Protein AF-A0A363TWB9-F1 (afdb_monomer)

Sequence (90 aa):
LVAPFGALAWTAPDGVSLLWFALIGTLGTTGHLALAWAYGRADASRLGVLEYTAFVWGVLIGLAVFGEVPSLATLAG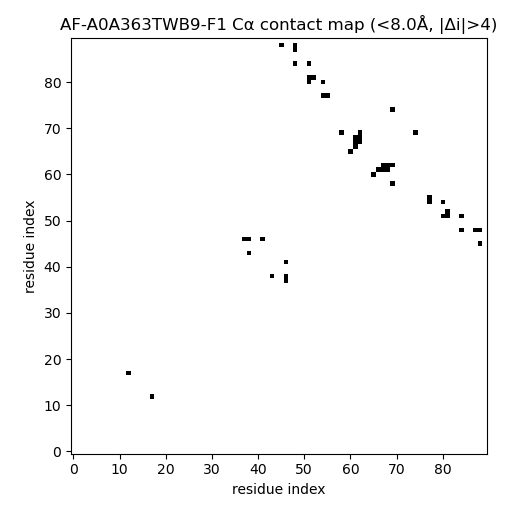TGLIVAGAVLISR

Mean predicted aligned error: 6.68 Å

pLDDT: mean 88.51, std 7.05, range [62.38, 97.81]

Solvent-accessible surface area (backbone atoms only — not comparable to full-atom values): 5301 Å² total; per-residue (Å²): 137,59,64,78,60,50,67,78,66,66,69,85,76,50,75,66,55,50,50,51,51,51,52,53,48,50,53,52,49,52,51,51,51,52,50,57,58,42,58,77,74,44,61,62,78,67,53,54,45,57,61,61,48,50,55,54,51,48,53,52,47,35,34,74,77,70,63,46,79,77,49,72,66,54,52,52,50,47,49,52,51,50,52,51,38,58,61,72,74,106

Nearest PDB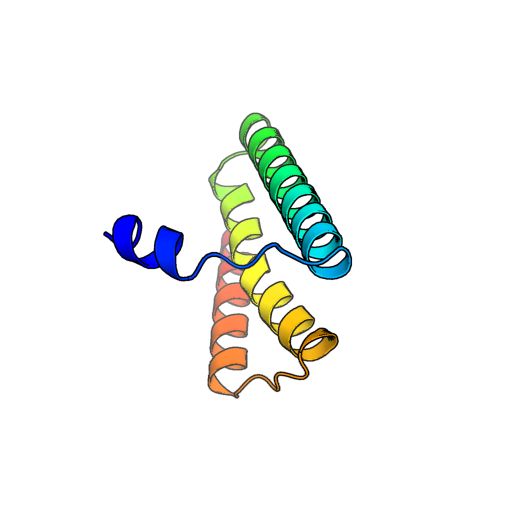 structures (foldseek):
  3okq-assembly1_A-2  TM=6.161E-01  e=7.127E+00  Saccharomyces cerevisiae

Radius of gyration: 18.25 Å; Cα contacts (8 Å, |Δi|>4): 25; chains: 1; bounding box: 44×36×41 Å

Secondary structure (DSSP, 8-state):
--HHHHHHT--PPPHHHHHHHHHHHHHHHHHHHHHHHHHTTS-HHHHHHHHHHHHHHHHHHHHHHH-----HHHHHHHHHHHHHHHHHH-

Structure (mmCIF, N/CA/C/O backbone):
data_AF-A0A363TWB9-F1
#
_entry.id   AF-A0A363TWB9-F1
#
loop_
_atom_site.group_PDB
_atom_site.id
_atom_site.type_symbol
_atom_site.label_atom_id
_atom_site.label_alt_id
_atom_site.label_comp_id
_atom_site.label_asym_id
_atom_site.label_entity_id
_atom_site.label_seq_id
_atom_site.pdbx_PDB_ins_code
_atom_site.Cartn_x
_atom_site.Cartn_y
_atom_site.Cartn_z
_atom_site.occupancy
_atom_site.B_iso_or_equiv
_atom_site.auth_seq_id
_atom_site.auth_comp_id
_atom_site.auth_asym_id
_atom_site.auth_atom_id
_atom_site.pdbx_PDB_model_num
ATOM 1 N N . LEU A 1 1 ? 22.797 7.432 -1.305 1.00 62.38 1 LEU A N 1
ATOM 2 C CA . LEU A 1 1 ? 24.079 6.684 -1.369 1.00 62.38 1 LEU A CA 1
ATOM 3 C C . LEU A 1 1 ? 24.271 5.872 -2.659 1.00 62.38 1 LEU A C 1
ATOM 5 O O . LEU A 1 1 ? 25.412 5.639 -3.017 1.00 62.38 1 LEU A O 1
ATOM 9 N N . VAL A 1 2 ? 23.217 5.508 -3.405 1.00 68.75 2 VAL A N 1
ATOM 10 C CA . VAL A 1 2 ? 23.346 4.755 -4.681 1.00 68.75 2 VAL A CA 1
ATOM 11 C C . VAL A 1 2 ? 23.537 5.661 -5.915 1.00 68.75 2 VAL A C 1
ATOM 13 O O . VAL A 1 2 ? 23.962 5.199 -6.967 1.00 68.75 2 VAL A O 1
ATOM 16 N N . ALA A 1 3 ? 23.281 6.968 -5.781 1.00 75.81 3 ALA A N 1
ATOM 17 C CA . ALA A 1 3 ? 23.257 7.938 -6.882 1.00 75.81 3 ALA A CA 1
ATOM 18 C C . ALA A 1 3 ? 24.460 7.901 -7.860 1.00 75.81 3 ALA A C 1
ATOM 20 O O . ALA A 1 3 ? 24.201 7.890 -9.062 1.00 75.81 3 ALA A O 1
ATOM 21 N N . PRO A 1 4 ? 25.741 7.833 -7.427 1.00 78.19 4 PRO A N 1
ATOM 22 C CA . PRO A 1 4 ? 26.856 7.816 -8.382 1.00 78.19 4 PRO A CA 1
ATOM 23 C C . PRO A 1 4 ? 26.972 6.496 -9.164 1.00 78.19 4 PRO A C 1
ATOM 25 O O . PRO A 1 4 ? 27.360 6.508 -10.327 1.00 78.19 4 PRO A O 1
ATOM 28 N N . PHE A 1 5 ? 26.592 5.362 -8.571 1.00 77.00 5 PHE A N 1
ATOM 29 C CA . PHE A 1 5 ? 26.649 4.050 -9.230 1.00 77.00 5 PHE A CA 1
ATOM 30 C C . PHE A 1 5 ? 25.422 3.790 -10.115 1.00 77.00 5 PHE A C 1
ATOM 32 O O . PHE A 1 5 ? 25.532 3.150 -11.156 1.00 77.00 5 PHE A O 1
ATOM 39 N N . GLY A 1 6 ? 24.262 4.340 -9.741 1.00 77.00 6 GLY A N 1
ATOM 40 C CA . GLY A 1 6 ? 23.027 4.237 -10.522 1.00 77.00 6 GLY A CA 1
ATOM 41 C C . GLY A 1 6 ? 23.087 4.976 -11.861 1.00 77.00 6 GLY A C 1
ATOM 42 O O . GLY A 1 6 ? 22.496 4.512 -12.829 1.00 77.00 6 GLY A O 1
ATOM 43 N N . ALA A 1 7 ? 23.845 6.075 -11.949 1.00 76.50 7 ALA A N 1
ATOM 44 C CA . ALA A 1 7 ? 24.056 6.789 -13.210 1.00 76.50 7 ALA A CA 1
ATOM 45 C C . ALA A 1 7 ? 24.898 5.980 -14.217 1.00 76.50 7 ALA A C 1
ATOM 47 O O . ALA A 1 7 ? 24.665 6.068 -15.419 1.00 76.50 7 ALA A O 1
ATOM 48 N N . LEU A 1 8 ? 25.848 5.169 -13.734 1.00 81.44 8 LEU A N 1
ATOM 49 C CA . LEU A 1 8 ? 26.712 4.327 -14.574 1.00 81.44 8 LEU A CA 1
ATOM 50 C C . LEU A 1 8 ? 26.023 3.036 -15.044 1.00 81.44 8 LEU A C 1
ATOM 52 O O . LEU A 1 8 ? 26.410 2.478 -16.066 1.00 81.44 8 LEU A O 1
ATOM 56 N N . ALA A 1 9 ? 25.007 2.570 -14.314 1.00 84.56 9 ALA A N 1
ATOM 57 C CA . ALA A 1 9 ? 24.223 1.375 -14.631 1.00 84.56 9 ALA A CA 1
ATOM 58 C C . ALA A 1 9 ? 22.817 1.703 -15.174 1.00 84.56 9 ALA A C 1
ATOM 60 O O . ALA A 1 9 ? 21.942 0.834 -15.194 1.00 84.56 9 ALA A O 1
ATOM 61 N N . TRP A 1 10 ? 22.576 2.957 -15.579 1.00 84.25 10 TRP A N 1
ATOM 62 C CA . TRP A 1 10 ? 21.269 3.386 -16.066 1.00 84.25 10 TRP A CA 1
ATOM 63 C C . TRP A 1 10 ? 20.867 2.595 -17.310 1.00 84.25 10 TRP A C 1
ATOM 65 O O . TRP A 1 10 ? 21.567 2.578 -18.322 1.00 84.25 10 TRP A O 1
ATOM 75 N N . THR A 1 11 ? 19.692 1.984 -17.240 1.00 86.31 11 THR A N 1
ATOM 76 C CA . THR A 1 11 ? 19.040 1.325 -18.367 1.00 86.31 11 THR A CA 1
ATOM 77 C C . THR A 1 11 ? 17.694 1.999 -18.582 1.00 86.31 11 THR A C 1
ATOM 79 O O . THR A 1 11 ? 16.932 2.206 -17.638 1.00 86.31 11 THR A O 1
ATOM 82 N N . ALA A 1 12 ? 17.423 2.416 -19.821 1.00 89.12 12 ALA A N 1
ATOM 83 C CA . ALA A 1 12 ? 16.145 3.032 -20.144 1.00 89.12 12 ALA A CA 1
ATOM 84 C C . ALA A 1 12 ? 15.027 1.984 -19.988 1.00 89.12 12 ALA A C 1
ATOM 86 O O . ALA A 1 12 ? 15.158 0.893 -20.550 1.00 89.12 12 ALA A O 1
ATOM 87 N N . PRO A 1 13 ? 13.946 2.289 -19.247 1.00 89.12 13 PRO A N 1
ATOM 88 C CA . PRO A 1 13 ? 12.822 1.375 -19.120 1.00 89.12 13 PRO A CA 1
ATOM 89 C C . PRO A 1 13 ? 12.143 1.193 -20.479 1.00 89.12 13 PRO A C 1
ATOM 91 O O . PRO A 1 13 ? 11.942 2.152 -21.227 1.00 89.12 13 PRO A O 1
ATOM 94 N N . ASP A 1 14 ? 11.781 -0.044 -20.793 1.00 94.06 14 ASP A N 1
ATOM 95 C CA . ASP A 1 14 ? 11.011 -0.371 -21.985 1.00 94.06 14 ASP A CA 1
ATOM 96 C C . ASP A 1 14 ? 9.539 0.071 -21.841 1.00 94.06 14 ASP A C 1
ATOM 98 O O . ASP A 1 14 ? 9.066 0.430 -20.757 1.00 94.06 14 ASP A O 1
ATOM 102 N N . GLY A 1 15 ? 8.787 0.039 -22.945 1.00 94.88 15 GLY A N 1
ATOM 103 C CA . GLY A 1 15 ? 7.391 0.487 -22.962 1.00 94.88 15 GLY A CA 1
ATOM 104 C C . GLY A 1 15 ? 6.471 -0.285 -22.007 1.00 94.88 15 GLY A C 1
ATOM 105 O O . GLY A 1 15 ? 5.539 0.302 -21.457 1.00 94.88 15 GLY A O 1
ATOM 106 N N . VAL A 1 16 ? 6.743 -1.572 -21.761 1.00 95.25 16 VAL A N 1
ATOM 107 C CA . VAL A 1 16 ? 5.958 -2.392 -20.827 1.00 95.25 16 VAL A CA 1
ATOM 108 C C . VAL A 1 16 ? 6.278 -1.995 -19.389 1.00 95.25 16 VAL A C 1
ATOM 110 O O . VAL A 1 16 ? 5.361 -1.817 -18.588 1.00 95.25 16 VAL A O 1
ATOM 113 N N . SER A 1 17 ? 7.554 -1.771 -19.067 1.00 94.12 17 SER A N 1
ATOM 114 C CA . SER A 1 17 ? 7.962 -1.249 -17.756 1.00 94.12 17 SER A CA 1
ATOM 115 C C . SER A 1 17 ? 7.322 0.110 -17.450 1.00 94.12 17 SER A C 1
ATOM 117 O O . SER A 1 17 ? 6.807 0.317 -16.352 1.00 94.12 17 SER A O 1
ATOM 119 N N . LEU A 1 18 ? 7.274 1.019 -18.430 1.00 95.69 18 LEU A N 1
ATOM 120 C CA . LEU A 1 18 ? 6.601 2.315 -18.279 1.00 95.69 18 LEU A CA 1
ATOM 121 C C . LEU A 1 18 ? 5.098 2.169 -18.011 1.00 95.69 18 LEU A C 1
ATOM 123 O O . LEU A 1 18 ? 4.557 2.887 -17.168 1.00 95.69 18 LEU A O 1
ATOM 127 N N . LEU A 1 19 ? 4.429 1.228 -18.683 1.00 96.56 19 LEU A N 1
ATOM 128 C CA . LEU A 1 19 ? 3.021 0.927 -18.427 1.00 96.56 19 LEU A CA 1
ATOM 129 C C . LEU A 1 19 ? 2.811 0.417 -16.996 1.00 96.56 19 LEU A C 1
ATOM 131 O O . LEU A 1 19 ? 1.921 0.905 -16.300 1.00 96.56 19 LEU A O 1
ATOM 135 N N . TRP A 1 20 ? 3.646 -0.513 -16.526 1.00 94.75 20 TRP A N 1
ATOM 136 C CA . TRP A 1 20 ? 3.572 -1.000 -15.147 1.00 94.75 20 TRP A CA 1
ATOM 137 C C . TRP A 1 20 ? 3.801 0.110 -14.126 1.00 94.75 20 TRP A C 1
ATOM 139 O O . TRP A 1 20 ? 3.051 0.206 -13.156 1.00 94.75 20 TRP A O 1
ATOM 149 N N . PHE A 1 21 ? 4.774 0.991 -14.357 1.00 95.25 21 PHE A N 1
ATOM 150 C CA . PHE A 1 21 ? 5.002 2.144 -13.486 1.00 95.25 21 PHE A CA 1
ATOM 151 C C . PHE A 1 21 ? 3.804 3.092 -13.461 1.00 95.25 21 PHE A C 1
ATOM 153 O O . PHE A 1 21 ? 3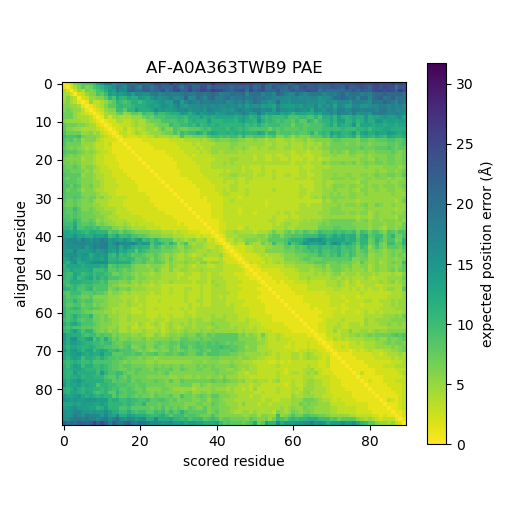.419 3.549 -12.385 1.00 95.25 21 PHE A O 1
ATOM 160 N N . ALA A 1 22 ? 3.172 3.345 -14.608 1.00 96.62 22 ALA A N 1
ATOM 161 C CA . ALA A 1 22 ? 1.959 4.152 -14.669 1.00 96.62 22 ALA A CA 1
ATOM 162 C C . ALA A 1 22 ? 0.796 3.496 -13.902 1.00 96.62 22 ALA A C 1
ATOM 164 O O . ALA A 1 22 ? 0.096 4.176 -13.151 1.00 96.62 22 ALA A O 1
ATOM 165 N N . LEU A 1 23 ? 0.607 2.180 -14.029 1.00 96.50 23 LEU A N 1
ATOM 166 C CA . LEU A 1 23 ? -0.441 1.442 -13.314 1.00 96.50 23 LEU A CA 1
ATOM 167 C C . LEU A 1 23 ? -0.214 1.439 -11.798 1.00 96.50 23 LEU A C 1
ATOM 169 O O . LEU A 1 23 ? -1.118 1.775 -11.038 1.00 96.50 23 LEU A O 1
ATOM 173 N N . ILE A 1 24 ? 0.999 1.118 -11.347 1.00 95.38 24 ILE A N 1
ATOM 174 C CA . ILE A 1 24 ? 1.341 1.113 -9.918 1.00 95.38 24 ILE A CA 1
ATOM 175 C C . ILE A 1 24 ? 1.229 2.529 -9.343 1.00 95.38 24 ILE A C 1
ATOM 177 O O . ILE A 1 24 ? 0.657 2.716 -8.270 1.00 95.38 24 ILE A O 1
ATOM 181 N N . GLY A 1 25 ? 1.727 3.531 -10.074 1.00 96.81 25 GLY A N 1
ATOM 182 C CA . GLY A 1 25 ? 1.643 4.934 -9.681 1.00 96.81 25 GLY A CA 1
ATOM 183 C C . GLY A 1 25 ? 0.199 5.408 -9.542 1.00 96.81 25 GLY A C 1
ATOM 184 O O . GLY A 1 25 ? -0.171 5.940 -8.501 1.00 96.81 25 GLY A O 1
ATOM 185 N N . THR A 1 26 ? -0.643 5.157 -10.546 1.00 97.81 26 THR A N 1
ATOM 186 C CA . THR A 1 26 ? -2.061 5.550 -10.505 1.00 97.81 26 THR A CA 1
ATOM 187 C C . THR A 1 26 ? -2.814 4.857 -9.373 1.00 97.81 26 THR A C 1
ATOM 189 O O . THR A 1 26 ? -3.432 5.546 -8.566 1.00 97.81 26 THR A O 1
ATOM 192 N N . LEU A 1 27 ? -2.704 3.532 -9.233 1.00 95.88 27 LEU A N 1
ATOM 193 C CA . LEU A 1 27 ? -3.351 2.787 -8.147 1.00 95.88 27 LEU A CA 1
ATOM 194 C C . LEU A 1 27 ? -2.896 3.273 -6.763 1.00 95.88 27 LEU A C 1
ATOM 196 O O . LEU A 1 27 ? -3.728 3.532 -5.891 1.00 95.88 27 LEU A O 1
ATOM 200 N N . GLY A 1 28 ? -1.586 3.448 -6.574 1.00 94.88 28 GLY A N 1
ATOM 201 C 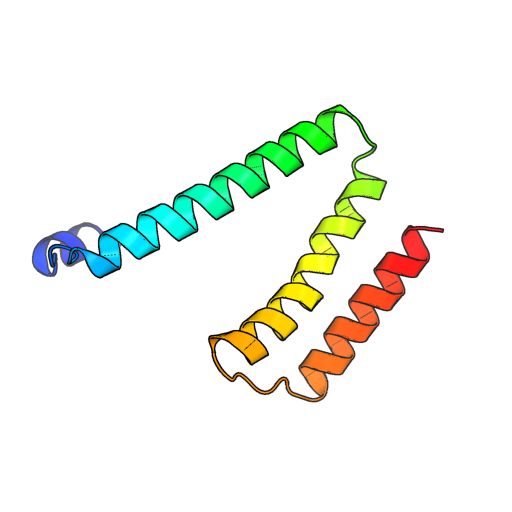CA . GLY A 1 28 ? -1.009 3.921 -5.319 1.00 94.88 28 GLY A CA 1
ATOM 202 C C . GLY A 1 28 ? -1.445 5.343 -4.969 1.00 94.88 28 GLY A C 1
ATOM 203 O O . GLY A 1 28 ? -1.828 5.604 -3.827 1.00 94.88 28 GLY A O 1
ATOM 204 N N . THR A 1 29 ? -1.438 6.262 -5.938 1.00 97.25 29 THR A N 1
ATOM 205 C CA . THR A 1 29 ? -1.896 7.643 -5.733 1.00 97.25 29 THR A CA 1
ATOM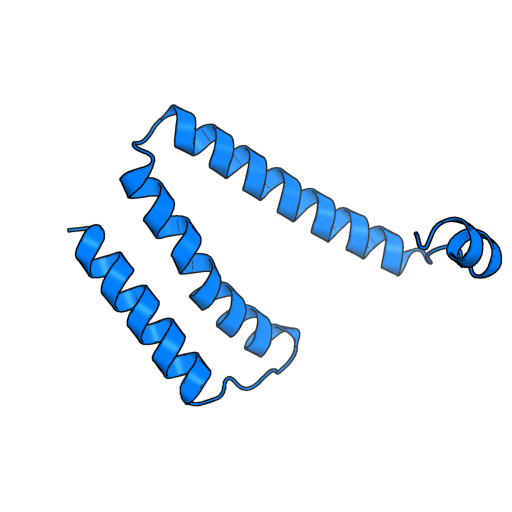 206 C C . THR A 1 29 ? -3.392 7.697 -5.447 1.00 97.25 29 THR A C 1
ATOM 208 O O . THR A 1 29 ? -3.797 8.361 -4.496 1.00 97.25 29 THR A O 1
ATOM 211 N N . THR A 1 30 ? -4.224 6.982 -6.208 1.00 97.19 30 THR A N 1
ATOM 212 C CA . THR A 1 30 ? -5.673 6.945 -5.968 1.00 97.19 30 THR A CA 1
ATOM 213 C C . THR A 1 30 ? -5.993 6.383 -4.585 1.00 97.19 30 THR A C 1
ATOM 215 O O . THR A 1 30 ? -6.808 6.971 -3.876 1.00 97.19 30 THR A O 1
ATOM 218 N N . GLY A 1 31 ? -5.315 5.311 -4.161 1.00 92.81 31 GLY A N 1
ATOM 219 C CA . GLY A 1 31 ? -5.462 4.753 -2.816 1.00 92.81 31 GLY A CA 1
ATOM 220 C C . GLY A 1 31 ? -5.096 5.754 -1.717 1.00 92.81 31 GLY A C 1
ATOM 221 O O . GLY A 1 31 ? -5.879 5.964 -0.792 1.00 92.81 31 GLY A O 1
ATOM 222 N N . HIS A 1 32 ? -3.959 6.444 -1.852 1.00 93.19 32 HIS A N 1
ATOM 223 C CA . HIS A 1 32 ? -3.547 7.474 -0.893 1.00 93.19 32 HIS A CA 1
ATOM 224 C C . HIS A 1 32 ? -4.527 8.647 -0.828 1.00 93.19 32 HIS A C 1
ATOM 226 O O . HIS A 1 32 ? -4.862 9.103 0.263 1.00 93.19 32 HIS A O 1
ATOM 232 N N . LEU A 1 33 ? -5.012 9.132 -1.974 1.00 95.31 33 LEU A N 1
ATOM 233 C CA . LEU A 1 33 ? -5.987 10.223 -2.014 1.00 95.31 33 LEU A CA 1
ATOM 234 C C . LEU A 1 33 ? -7.323 9.809 -1.388 1.00 95.31 33 LEU A C 1
ATOM 236 O O . LEU A 1 33 ? -7.913 10.592 -0.644 1.00 95.31 33 LEU A O 1
ATOM 240 N N . ALA A 1 34 ? -7.780 8.581 -1.643 1.00 92.38 34 ALA A N 1
ATOM 241 C CA . ALA A 1 34 ? -8.980 8.036 -1.017 1.00 92.38 34 ALA A CA 1
ATOM 242 C C . ALA A 1 34 ? -8.827 7.955 0.509 1.00 92.38 34 ALA A C 1
ATOM 244 O O . ALA A 1 34 ? -9.734 8.354 1.241 1.00 92.38 34 ALA A O 1
ATOM 245 N N . LEU A 1 35 ? -7.663 7.510 0.991 1.00 89.94 35 LEU A N 1
ATOM 246 C CA . LEU A 1 35 ? -7.378 7.424 2.419 1.00 89.94 35 LEU A CA 1
ATOM 247 C C . LEU A 1 35 ? -7.309 8.816 3.066 1.00 89.94 35 LEU A C 1
ATOM 249 O O . LEU A 1 35 ? -7.951 9.054 4.087 1.00 89.94 35 LEU A O 1
ATOM 253 N N . ALA A 1 36 ? -6.621 9.770 2.432 1.00 91.88 36 ALA A N 1
ATOM 254 C CA . ALA A 1 36 ? -6.571 11.161 2.885 1.00 91.88 36 ALA A CA 1
ATOM 255 C C . ALA A 1 36 ? -7.974 11.793 2.959 1.00 91.88 36 ALA A C 1
ATOM 257 O O . ALA A 1 36 ? -8.312 12.477 3.925 1.00 91.88 36 ALA A O 1
ATOM 258 N N . TRP A 1 37 ? -8.822 11.524 1.964 1.00 92.69 37 TRP A N 1
ATOM 259 C CA . TRP A 1 37 ? -10.208 11.988 1.940 1.00 92.69 37 TRP A CA 1
ATOM 260 C C . TRP A 1 37 ? -11.067 11.358 3.046 1.00 92.69 37 TRP A C 1
ATOM 262 O O . TRP A 1 37 ? -11.929 12.041 3.609 1.00 92.69 37 TRP A O 1
ATOM 272 N N . ALA A 1 38 ? -10.826 10.081 3.362 1.00 89.62 38 ALA A N 1
ATOM 273 C CA . ALA A 1 38 ? -11.515 9.351 4.420 1.00 89.62 38 ALA A CA 1
ATOM 274 C C . ALA A 1 38 ? -11.135 9.870 5.814 1.00 89.62 38 ALA A C 1
ATOM 276 O O . ALA A 1 38 ? -12.031 10.121 6.620 1.00 89.62 38 ALA A O 1
ATOM 277 N N . TYR A 1 39 ? -9.846 10.125 6.076 1.00 88.50 39 TYR A N 1
ATOM 278 C CA . TYR A 1 39 ? -9.382 10.702 7.348 1.00 88.50 39 TYR A CA 1
ATOM 279 C C . TYR A 1 39 ? -9.984 12.078 7.644 1.00 88.50 39 TYR A C 1
ATOM 281 O O . TYR A 1 39 ? -10.164 12.431 8.804 1.00 88.50 39 TYR A O 1
ATOM 289 N N . GLY A 1 40 ? -10.362 12.841 6.616 1.00 88.81 40 GLY A N 1
ATOM 290 C CA . GLY A 1 40 ? -11.095 14.096 6.799 1.00 88.81 40 GLY A CA 1
ATOM 291 C C . GLY A 1 40 ? -12.570 13.933 7.200 1.00 88.81 40 GLY A C 1
ATOM 292 O O . GLY A 1 40 ? -13.223 14.934 7.481 1.00 88.81 40 GLY A O 1
ATOM 293 N N . ARG A 1 41 ? -13.128 12.713 7.177 1.00 87.81 41 ARG A N 1
ATOM 294 C CA . ARG A 1 41 ? -14.571 12.437 7.352 1.00 87.81 41 ARG A CA 1
ATOM 295 C C . ARG A 1 41 ? -14.910 11.426 8.442 1.00 87.81 41 ARG A C 1
ATOM 297 O O . ARG A 1 41 ? -16.066 11.371 8.852 1.00 87.81 41 ARG A O 1
ATOM 304 N N . ALA A 1 42 ? -13.955 10.616 8.879 1.00 85.56 42 ALA A N 1
ATOM 305 C CA . ALA A 1 42 ? -14.153 9.609 9.911 1.00 85.56 42 ALA A CA 1
ATOM 306 C C . ALA A 1 42 ? -12.984 9.610 10.898 1.00 85.56 42 ALA A C 1
ATOM 308 O O . ALA A 1 42 ? -11.864 9.980 10.548 1.00 85.56 42 ALA A O 1
ATOM 309 N N . ASP A 1 43 ? -13.250 9.158 12.123 1.00 81.69 43 ASP A N 1
ATOM 310 C CA . ASP A 1 43 ? -12.227 9.057 13.158 1.00 81.69 43 ASP A CA 1
ATOM 311 C C . ASP A 1 43 ? -11.085 8.136 12.729 1.00 81.69 43 ASP A C 1
ATOM 313 O O . ASP A 1 43 ? -11.297 7.030 12.214 1.00 81.69 43 ASP A O 1
ATOM 317 N N . ALA A 1 44 ? -9.858 8.569 13.017 1.00 80.69 44 ALA A N 1
ATOM 318 C CA . ALA A 1 44 ? -8.651 7.831 12.666 1.00 80.69 44 ALA A CA 1
ATOM 319 C C . ALA A 1 44 ? -8.633 6.406 13.248 1.00 80.69 44 ALA A C 1
ATOM 321 O O . ALA A 1 44 ? -8.103 5.493 12.619 1.00 80.69 44 ALA A O 1
ATOM 322 N N . SER A 1 45 ? -9.269 6.189 14.404 1.00 79.44 45 SER A N 1
ATOM 323 C CA . SER A 1 45 ? -9.401 4.872 15.039 1.00 79.44 45 SER A CA 1
ATOM 324 C C . SER A 1 45 ? -10.220 3.882 14.207 1.00 79.44 45 SER A C 1
ATOM 326 O O . SER A 1 45 ? -9.878 2.703 14.153 1.00 79.44 45 SER A O 1
ATOM 328 N N . ARG A 1 46 ? -11.268 4.347 13.515 1.00 80.25 46 ARG A N 1
ATOM 329 C CA . ARG A 1 46 ? -12.077 3.504 12.622 1.00 80.25 46 ARG A CA 1
ATOM 330 C C . ARG A 1 46 ? -11.346 3.205 11.318 1.00 80.25 46 ARG A C 1
ATOM 332 O O . ARG A 1 46 ? -11.448 2.096 10.805 1.00 80.25 46 ARG A O 1
ATOM 339 N N . LEU A 1 47 ? -10.596 4.174 10.797 1.00 83.62 47 LEU A N 1
ATOM 340 C CA . LEU A 1 47 ? -9.850 4.015 9.545 1.00 83.62 47 LEU A CA 1
ATOM 341 C C . LEU A 1 47 ? -8.582 3.178 9.703 1.00 83.62 47 LEU A C 1
ATOM 343 O O . LEU A 1 47 ? -8.237 2.454 8.776 1.00 83.62 47 LEU A O 1
ATOM 347 N N . GLY A 1 48 ? -7.951 3.183 10.880 1.00 82.62 48 GLY A N 1
ATOM 348 C CA . GLY A 1 48 ? -6.814 2.304 11.168 1.00 82.62 48 GLY A CA 1
ATOM 349 C C . GLY A 1 48 ? -7.151 0.817 10.994 1.00 82.62 48 GLY A C 1
ATOM 350 O O . GLY A 1 48 ? -6.304 0.033 10.583 1.00 82.62 48 GLY A O 1
ATOM 351 N N . VAL A 1 49 ? -8.415 0.421 11.204 1.00 82.19 49 VAL A N 1
ATOM 352 C CA . VAL A 1 49 ? -8.883 -0.951 10.929 1.00 82.19 49 VAL A CA 1
ATOM 353 C C . VAL A 1 49 ? -8.734 -1.317 9.446 1.00 82.19 49 VAL A C 1
ATOM 355 O O . VAL A 1 49 ? -8.392 -2.454 9.120 1.00 82.19 49 VAL A O 1
ATOM 358 N N . LEU A 1 50 ? -8.943 -0.355 8.543 1.00 83.56 50 LEU A N 1
ATOM 359 C CA . LEU A 1 50 ? -8.843 -0.563 7.101 1.00 83.56 50 LEU A CA 1
ATOM 360 C C . LEU A 1 50 ? -7.403 -0.856 6.669 1.00 83.56 50 LEU A C 1
ATOM 362 O O . LEU A 1 50 ? -7.191 -1.707 5.807 1.00 83.56 50 LEU A O 1
ATOM 366 N N . GLU A 1 51 ? -6.415 -0.221 7.299 1.00 84.75 51 GLU A N 1
ATOM 367 C CA . GLU A 1 51 ? -4.995 -0.459 7.014 1.00 84.75 51 GLU A CA 1
ATOM 368 C C . GLU A 1 51 ? -4.608 -1.919 7.282 1.00 84.75 51 GLU A C 1
ATOM 370 O O . GLU A 1 51 ? -3.903 -2.540 6.487 1.00 84.75 51 GLU A O 1
ATOM 375 N N . TYR A 1 52 ? -5.161 -2.527 8.335 1.00 85.62 52 TYR A N 1
ATOM 376 C CA . TYR A 1 52 ? -4.925 -3.938 8.648 1.00 85.62 52 TYR A CA 1
ATOM 377 C C . TYR A 1 52 ? -5.533 -4.907 7.623 1.00 85.62 52 TYR A C 1
ATOM 379 O O . TYR A 1 52 ? -5.074 -6.043 7.493 1.00 85.62 52 TYR A O 1
ATOM 387 N N . THR A 1 53 ? -6.524 -4.480 6.835 1.00 86.31 53 THR A N 1
ATOM 388 C CA . THR A 1 53 ? -7.062 -5.320 5.749 1.00 86.31 53 THR A CA 1
ATOM 389 C C . THR A 1 53 ? -6.061 -5.509 4.608 1.00 86.31 53 THR A C 1
ATOM 391 O O . THR A 1 53 ? -6.165 -6.489 3.868 1.00 86.31 53 THR A O 1
ATOM 394 N N . ALA A 1 54 ? -5.041 -4.645 4.498 1.00 88.25 54 ALA A N 1
ATOM 395 C CA . ALA A 1 54 ? -3.984 -4.778 3.500 1.00 88.25 54 ALA A CA 1
ATOM 396 C C . ALA A 1 54 ? -3.231 -6.112 3.623 1.00 88.25 54 ALA A C 1
ATOM 398 O O . ALA A 1 54 ? -2.812 -6.663 2.611 1.00 88.25 54 ALA A O 1
ATOM 399 N N . PHE A 1 55 ? -3.125 -6.688 4.827 1.00 88.12 55 PHE A N 1
ATOM 400 C CA . PHE A 1 55 ? -2.527 -8.014 5.021 1.00 88.12 55 PHE A CA 1
ATOM 401 C C . PHE A 1 55 ? -3.335 -9.130 4.353 1.00 88.12 55 PHE A C 1
ATOM 403 O O . PHE A 1 55 ? -2.759 -10.064 3.798 1.00 88.12 55 PHE A O 1
ATOM 410 N N . VAL A 1 56 ? -4.667 -9.031 4.379 1.00 89.94 56 VAL A N 1
ATOM 411 C CA . VAL A 1 56 ? -5.551 -9.990 3.703 1.00 89.94 56 VAL A CA 1
ATOM 412 C C . VAL A 1 56 ? -5.381 -9.858 2.195 1.00 89.94 56 VAL A C 1
ATOM 414 O O . VAL A 1 56 ? -5.125 -10.849 1.513 1.00 89.94 56 VAL A O 1
ATOM 417 N N . TRP A 1 57 ? -5.447 -8.629 1.680 1.00 90.81 57 TRP A N 1
ATOM 418 C CA . TRP A 1 57 ? -5.247 -8.363 0.256 1.00 90.81 57 TRP A CA 1
ATOM 419 C C . TRP A 1 57 ? -3.853 -8.758 -0.228 1.00 90.81 57 TRP A C 1
ATOM 421 O O . TRP A 1 57 ? -3.738 -9.308 -1.316 1.00 90.81 57 TRP A O 1
ATOM 431 N N . GLY A 1 58 ? -2.812 -8.562 0.582 1.00 91.31 58 GLY A N 1
ATOM 432 C CA . GLY A 1 58 ? -1.447 -8.983 0.273 1.00 91.31 58 GLY A CA 1
ATOM 433 C C . GLY A 1 58 ? -1.336 -10.492 0.063 1.00 91.31 58 GLY A C 1
ATOM 434 O O . GLY A 1 58 ? -0.769 -10.920 -0.935 1.00 91.31 58 GLY A O 1
ATOM 435 N N . VAL A 1 59 ? -1.948 -11.300 0.937 1.00 92.25 59 VAL A N 1
ATOM 436 C CA . VAL A 1 59 ? -1.986 -12.765 0.773 1.00 92.25 59 VAL A CA 1
ATOM 437 C C . VAL A 1 59 ? -2.788 -13.169 -0.466 1.00 92.25 59 VAL A C 1
ATOM 439 O O . VAL A 1 59 ? -2.348 -14.024 -1.230 1.00 92.25 59 VAL A O 1
ATOM 442 N N . LEU A 1 60 ? -3.950 -12.547 -0.689 1.00 93.19 60 LEU A N 1
ATOM 443 C CA . LEU A 1 60 ? -4.806 -12.858 -1.836 1.00 93.19 60 LEU A CA 1
ATOM 444 C C . LEU A 1 60 ? -4.135 -12.509 -3.170 1.00 93.19 60 LEU A C 1
ATOM 446 O O . LEU A 1 60 ? -4.158 -13.318 -4.093 1.00 93.19 60 LEU A O 1
ATOM 450 N N . ILE A 1 61 ? -3.525 -11.327 -3.272 1.00 93.44 61 ILE A N 1
ATOM 451 C CA . ILE A 1 61 ? -2.822 -10.868 -4.476 1.00 93.44 61 ILE A CA 1
ATOM 452 C C . ILE A 1 61 ? -1.523 -11.658 -4.668 1.00 93.44 61 ILE A C 1
ATOM 454 O O . ILE A 1 61 ? -1.236 -12.065 -5.790 1.00 93.44 61 ILE A O 1
ATOM 458 N N . GLY A 1 62 ? -0.780 -11.934 -3.590 1.00 93.56 62 GLY A N 1
ATOM 459 C CA . GLY A 1 62 ? 0.398 -12.810 -3.593 1.00 93.56 62 GLY A CA 1
ATOM 460 C C . GLY A 1 62 ? 0.089 -14.169 -4.215 1.00 93.56 62 GLY A C 1
ATOM 461 O O . GLY A 1 62 ? 0.742 -14.597 -5.166 1.00 93.56 62 GLY A O 1
ATOM 462 N N . LEU A 1 63 ? -0.993 -14.800 -3.758 1.00 93.94 63 LEU A N 1
ATOM 463 C CA . LEU A 1 63 ? -1.442 -16.076 -4.300 1.00 93.94 63 LEU A CA 1
ATOM 464 C C . LEU A 1 63 ? -1.948 -15.955 -5.746 1.00 93.94 63 LEU A C 1
ATOM 466 O O . LEU A 1 63 ? -1.581 -16.769 -6.589 1.00 93.94 63 LEU A O 1
ATOM 470 N N . ALA A 1 64 ? -2.790 -14.963 -6.046 1.00 95.38 64 ALA A N 1
ATOM 471 C CA . ALA A 1 64 ? -3.474 -14.860 -7.337 1.00 95.38 64 ALA A CA 1
ATOM 472 C C . ALA A 1 64 ? -2.574 -14.384 -8.488 1.00 95.38 64 ALA A C 1
ATOM 474 O O . ALA A 1 64 ? -2.738 -14.840 -9.617 1.00 95.38 64 ALA A O 1
ATOM 475 N N . VAL A 1 65 ? -1.659 -13.451 -8.220 1.00 94.25 65 VAL A N 1
ATOM 476 C CA . VAL A 1 65 ? -0.815 -12.812 -9.243 1.00 94.25 65 VAL A CA 1
ATOM 477 C C . VAL A 1 65 ? 0.568 -13.450 -9.296 1.00 94.25 65 VAL A C 1
ATOM 479 O O . VAL A 1 65 ? 1.102 -13.649 -10.385 1.00 94.25 65 VAL A O 1
ATOM 482 N N . PHE A 1 66 ? 1.138 -13.790 -8.139 1.00 92.94 66 PHE A N 1
ATOM 483 C CA . PHE A 1 66 ? 2.514 -14.283 -8.039 1.00 92.94 66 PHE A CA 1
ATOM 484 C C . PHE A 1 66 ? 2.597 -15.793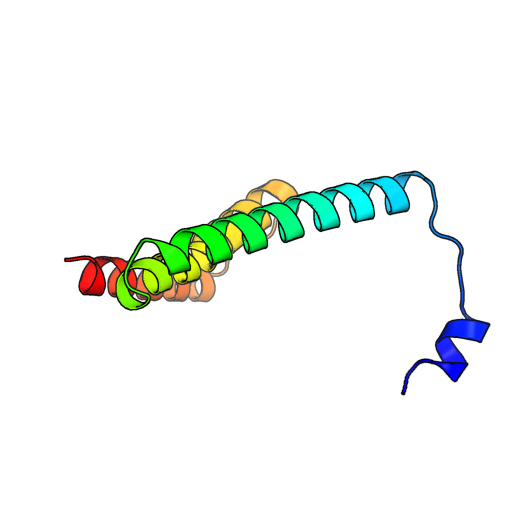 -7.775 1.00 92.94 66 PHE A C 1
ATOM 486 O O . PHE A 1 66 ? 3.682 -16.364 -7.846 1.00 92.94 66 PHE A O 1
ATOM 493 N N . GLY A 1 67 ? 1.466 -16.461 -7.504 1.00 93.62 67 GLY A N 1
ATOM 494 C CA . GLY A 1 67 ? 1.443 -17.888 -7.174 1.00 93.62 67 GLY A CA 1
ATOM 495 C C . GLY A 1 67 ? 2.094 -18.206 -5.826 1.00 93.62 67 GLY A C 1
ATOM 496 O O . GLY A 1 67 ? 2.456 -19.355 -5.574 1.00 93.62 67 GLY A O 1
ATOM 497 N N . GLU A 1 68 ? 2.270 -17.204 -4.960 1.00 92.94 68 GLU A N 1
ATOM 498 C CA . GLU A 1 68 ? 2.894 -17.378 -3.653 1.00 92.94 68 GLU A CA 1
ATOM 499 C C . GLU A 1 68 ? 1.932 -18.105 -2.711 1.00 92.94 68 GLU A C 1
ATOM 501 O O . GLU A 1 68 ? 0.926 -17.553 -2.265 1.00 92.94 68 GLU A O 1
ATOM 506 N N . VAL A 1 69 ? 2.238 -19.369 -2.404 1.00 93.25 69 VAL A N 1
ATOM 507 C CA . VAL A 1 69 ? 1.448 -20.160 -1.455 1.00 93.25 69 VAL A CA 1
ATOM 508 C C . VAL A 1 69 ? 1.769 -19.689 -0.033 1.00 93.25 69 VAL A C 1
ATOM 510 O O . VAL A 1 69 ? 2.905 -19.858 0.420 1.00 93.25 69 VAL A O 1
ATOM 513 N N . PRO A 1 70 ? 0.798 -19.112 0.700 1.00 89.56 70 PRO A N 1
ATOM 514 C CA . PRO A 1 70 ? 1.053 -18.598 2.034 1.00 89.56 70 PRO A CA 1
ATOM 515 C C . PRO A 1 70 ? 1.370 -19.740 3.000 1.00 89.56 70 PRO A C 1
ATOM 517 O O . PRO A 1 70 ? 0.696 -20.771 3.035 1.00 89.56 70 PRO A O 1
ATOM 520 N N . SER A 1 71 ? 2.397 -19.537 3.823 1.00 93.62 71 SER A N 1
ATOM 521 C CA . SER A 1 71 ? 2.749 -20.485 4.878 1.00 93.62 71 SER A CA 1
ATOM 522 C C . SER A 1 71 ? 1.675 -20.525 5.971 1.00 93.62 71 SER A C 1
ATOM 524 O O . SER A 1 71 ? 0.915 -19.570 6.159 1.00 93.62 71 SER A O 1
ATOM 526 N N . LEU A 1 72 ? 1.663 -21.596 6.771 1.00 93.50 72 LEU A N 1
ATOM 527 C CA . LEU A 1 72 ? 0.791 -21.679 7.949 1.00 93.50 72 LEU A CA 1
ATOM 528 C C . LEU A 1 72 ? 1.018 -20.513 8.924 1.00 93.50 72 LEU A C 1
ATOM 530 O O . LEU A 1 72 ? 0.059 -20.005 9.497 1.00 93.50 72 LEU A O 1
ATOM 534 N N . ALA A 1 73 ? 2.264 -20.053 9.076 1.00 93.00 73 ALA A N 1
ATOM 535 C CA . ALA A 1 73 ? 2.582 -18.901 9.915 1.00 93.00 73 ALA A CA 1
ATOM 536 C C . ALA A 1 73 ? 1.979 -17.600 9.356 1.00 93.00 73 ALA A C 1
ATOM 538 O O . ALA A 1 73 ? 1.423 -16.809 10.116 1.00 93.00 73 ALA A O 1
ATOM 539 N N . THR A 1 74 ? 2.027 -17.405 8.033 1.00 90.44 74 THR A N 1
ATOM 540 C CA . THR A 1 74 ? 1.403 -16.260 7.352 1.00 90.44 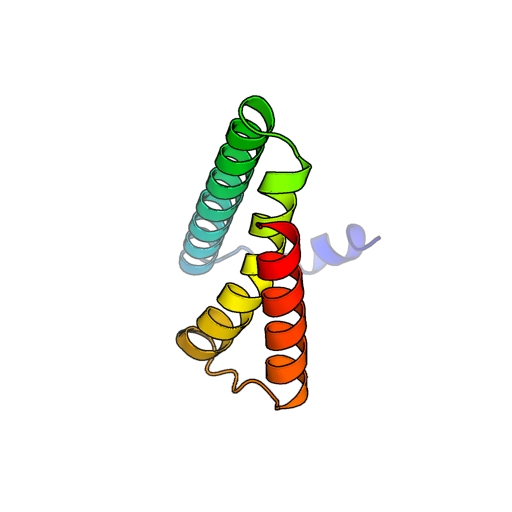74 THR A CA 1
ATOM 541 C C . THR A 1 74 ? -0.106 -16.259 7.573 1.00 90.44 74 THR A C 1
ATOM 543 O O . THR A 1 74 ? -0.661 -15.250 7.994 1.00 90.44 74 THR A O 1
ATOM 546 N N . LEU A 1 75 ? -0.764 -17.405 7.366 1.00 91.06 75 LEU A N 1
ATOM 547 C CA . LEU A 1 75 ? -2.208 -17.542 7.570 1.00 91.06 75 LEU A CA 1
ATOM 548 C C . LEU A 1 75 ? -2.609 -1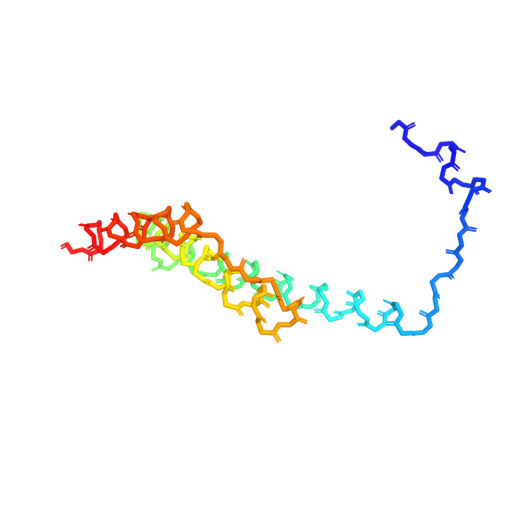7.299 9.029 1.00 91.06 75 LEU A C 1
ATOM 550 O O . LEU A 1 75 ? -3.586 -16.596 9.285 1.00 91.06 75 LEU A O 1
ATOM 554 N N . ALA A 1 76 ? -1.841 -17.830 9.984 1.00 93.31 76 ALA A N 1
ATOM 555 C CA . ALA A 1 76 ? -2.071 -17.594 11.406 1.00 93.31 76 ALA A CA 1
ATOM 556 C C . ALA A 1 76 ? -1.926 -16.105 11.765 1.00 93.31 76 ALA A C 1
ATOM 558 O O . ALA A 1 76 ? -2.795 -15.547 12.434 1.00 93.31 76 ALA A O 1
ATOM 559 N N . GLY A 1 77 ? -0.873 -15.444 11.273 1.00 89.25 77 GLY A N 1
ATOM 560 C CA . GLY A 1 77 ? -0.655 -14.010 11.465 1.00 89.25 77 GLY A CA 1
ATOM 561 C C . GLY A 1 77 ? -1.789 -13.164 10.885 1.00 89.25 77 GLY A C 1
ATOM 562 O O . GLY A 1 77 ? -2.369 -12.346 11.599 1.00 89.25 77 GLY A O 1
ATOM 563 N N . THR A 1 78 ? -2.175 -13.405 9.628 1.00 89.12 78 THR A N 1
ATOM 564 C CA . THR A 1 78 ? -3.313 -12.723 8.991 1.00 89.12 78 THR A CA 1
ATOM 565 C C . THR A 1 78 ? -4.610 -12.956 9.770 1.00 89.12 78 THR A C 1
ATOM 567 O O . THR A 1 78 ? -5.363 -12.010 9.991 1.00 89.12 78 THR A O 1
ATOM 570 N N . GLY A 1 79 ? -4.854 -14.177 10.258 1.00 90.00 79 GLY A N 1
ATOM 571 C CA . GLY A 1 79 ? -6.013 -14.495 11.096 1.00 90.00 79 GLY A CA 1
ATOM 572 C C . GLY A 1 79 ? -6.050 -13.707 12.409 1.00 90.00 79 GLY A C 1
ATOM 573 O O . GLY A 1 79 ? -7.098 -13.171 12.768 1.00 90.00 79 GLY A O 1
ATOM 574 N N . LEU A 1 80 ? -4.912 -13.572 13.100 1.00 89.69 80 LEU A N 1
ATOM 575 C CA . LEU A 1 80 ? -4.804 -12.769 14.325 1.00 89.69 80 LEU A CA 1
ATOM 576 C C . LEU A 1 80 ? -5.065 -11.280 14.067 1.00 89.69 80 LEU A C 1
ATOM 578 O O . LEU A 1 80 ? -5.782 -10.640 14.837 1.00 89.69 80 LEU A O 1
ATOM 582 N N . ILE A 1 81 ? -4.531 -10.741 12.968 1.00 87.69 81 ILE A N 1
ATOM 583 C CA . ILE A 1 81 ? -4.751 -9.347 12.561 1.00 87.69 81 ILE A CA 1
ATOM 584 C C . ILE A 1 81 ? -6.240 -9.099 12.293 1.00 87.69 81 ILE A C 1
ATOM 586 O O . ILE A 1 81 ? -6.811 -8.147 12.8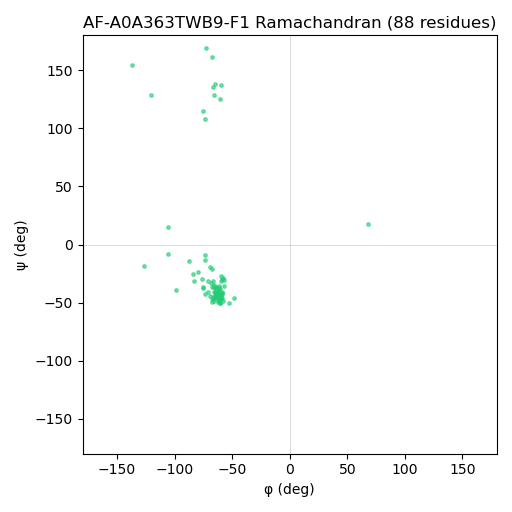24 1.00 87.69 81 ILE A O 1
ATOM 590 N N . VAL A 1 82 ? -6.892 -9.987 11.534 1.00 86.75 82 VAL A N 1
ATOM 591 C CA . VAL A 1 82 ? -8.334 -9.897 11.261 1.00 86.75 82 VAL A CA 1
ATOM 592 C C . VAL A 1 82 ? -9.141 -9.999 12.556 1.00 86.75 82 VAL A C 1
ATOM 594 O O . VAL A 1 82 ? -10.053 -9.206 12.769 1.00 86.75 82 VAL A O 1
ATOM 597 N N . ALA A 1 83 ? -8.796 -10.914 13.462 1.00 88.31 83 ALA A N 1
ATOM 598 C CA . ALA A 1 83 ? -9.486 -11.042 14.744 1.00 88.31 83 ALA A CA 1
ATOM 599 C C . ALA A 1 83 ? -9.394 -9.758 15.591 1.00 88.31 83 ALA A C 1
ATOM 601 O O . ALA A 1 83 ? -10.401 -9.326 16.158 1.00 88.31 83 ALA A O 1
ATOM 602 N N . GLY A 1 84 ? -8.216 -9.125 15.639 1.00 85.88 84 GLY A N 1
ATOM 603 C CA . GLY A 1 84 ? -8.011 -7.836 16.304 1.00 85.88 84 GLY A CA 1
ATOM 604 C C . GLY A 1 84 ? -8.801 -6.700 15.648 1.00 85.88 84 GLY A C 1
ATOM 605 O O . GLY A 1 84 ? -9.474 -5.938 16.340 1.00 85.88 84 GLY A O 1
ATOM 606 N N . ALA A 1 85 ? -8.800 -6.641 14.314 1.00 83.31 85 ALA A N 1
ATOM 607 C CA . ALA A 1 85 ? -9.582 -5.683 13.535 1.00 83.31 85 ALA A CA 1
ATOM 608 C C . ALA A 1 85 ? -11.087 -5.787 13.840 1.00 83.31 85 ALA A C 1
ATOM 610 O O . ALA A 1 85 ? -11.723 -4.783 14.162 1.00 83.31 85 ALA A O 1
ATOM 611 N N . VAL A 1 86 ? -11.649 -7.004 13.829 1.00 84.31 86 VAL A N 1
ATOM 612 C CA . VAL A 1 86 ? -13.065 -7.223 14.166 1.00 84.31 86 VAL A CA 1
ATOM 613 C C . VAL A 1 86 ? -13.335 -6.883 15.639 1.00 84.31 86 VAL A C 1
ATOM 615 O O . VAL A 1 86 ? -14.402 -6.356 15.941 1.00 84.31 86 VAL A O 1
ATOM 618 N N . LEU A 1 87 ? -12.386 -7.132 16.554 1.00 86.62 87 LEU A N 1
ATOM 619 C CA . LEU A 1 87 ? -12.504 -6.773 17.975 1.00 86.62 87 LEU A CA 1
ATOM 620 C C . LEU A 1 87 ? -12.582 -5.277 18.238 1.00 86.62 87 LEU A C 1
ATOM 622 O O . LEU A 1 87 ? -13.333 -4.881 19.118 1.00 86.62 87 LEU A O 1
ATOM 626 N N . ILE A 1 88 ? -11.843 -4.476 17.483 1.00 82.94 88 ILE A N 1
ATOM 627 C CA . ILE A 1 88 ? -11.831 -3.019 17.641 1.00 82.94 88 ILE A CA 1
ATOM 628 C C . ILE A 1 88 ? -12.993 -2.362 16.879 1.00 82.94 88 ILE A C 1
ATOM 630 O O . ILE A 1 88 ? -13.436 -1.276 17.240 1.00 82.94 88 ILE A O 1
ATOM 634 N N . SER A 1 89 ? -13.502 -3.008 15.825 1.00 75.75 89 SER A N 1
ATOM 635 C CA . SER A 1 89 ? -14.613 -2.483 15.015 1.00 75.75 89 SER A CA 1
ATOM 636 C C . SER A 1 89 ? -15.996 -2.541 15.683 1.00 75.75 89 SER A C 1
ATOM 638 O O . SER A 1 89 ? -16.934 -1.935 15.165 1.00 75.75 89 SER A O 1
ATOM 640 N N . ARG A 1 90 ? -16.123 -3.287 16.785 1.00 66.38 90 ARG A N 1
ATOM 641 C CA . ARG A 1 90 ? -17.354 -3.489 17.563 1.00 66.38 90 ARG A CA 1
ATOM 642 C C . ARG A 1 90 ? -17.322 -2.662 18.839 1.00 66.38 90 ARG A C 1
ATOM 644 O O . ARG A 1 90 ? -18.383 -2.094 19.170 1.00 66.38 90 ARG A O 1
#

Foldseek 3Di:
DCVVVCVVVDDDDDPVRVVVCVVCVVVVVVVVVVLVVVVVPDPPLLSVLVVLCVLVVCQVCCCPVVVDDDDPVSVVVNVVSNVVSVVSND